Protein AF-A0A7J8PVD9-F1 (afdb_monomer)

Secondary structure (DSSP, 8-state):
-----S-----------TTHHHHHHHHHHHHHHHHHHHHHHHHHHHHHHTTSTT--HHHHHHHHHHHHHHHHHHHHHHHHHHHHHHHHHSS---HHHHHHHHHHHHHHHHHHHHHHHHT-

Mean predicted aligned error: 11.53 Å

Sequence (120 aa):
MSFQDLEAGRPLGSRQNLNNGKQDATQAVASGIFQINTAVSTFQRLVNTLGTPKDTPELREKLHKTRLHIGQLVKDTSAKLKQASESDHRAEVSASKKVTDAKLAKDFQAVLKEFQKAQR

Foldseek 3Di:
DDDDDPDDPDDPPDPPPPPPVLVVLLVLLVVLLVVLLVLLVVLLVLLVCPPPPNDDVVSVVVNVVSLVVSVVSLVVSVVSLVVSVVVCVVDPDDPVVVVSSVVSVVSSVVSVVSSVVSVD

pLDDT: mean 78.43, std 16.29, range [42.53, 95.0]

Structure (mmCIF, N/CA/C/O backbone):
data_AF-A0A7J8PVD9-F1
#
_entry.id   AF-A0A7J8PVD9-F1
#
loop_
_atom_site.group_PDB
_atom_site.id
_atom_site.type_symbol
_atom_site.label_atom_id
_atom_site.label_alt_id
_atom_site.label_comp_id
_atom_site.label_asym_id
_atom_site.label_entity_id
_atom_site.label_seq_id
_atom_site.pdbx_PDB_ins_code
_atom_site.Cartn_x
_atom_site.Cartn_y
_atom_site.Cartn_z
_atom_site.occupancy
_atom_site.B_iso_or_equiv
_atom_site.auth_seq_id
_atom_site.auth_comp_id
_atom_site.auth_asym_id
_atom_site.auth_atom_id
_atom_site.pdbx_PDB_model_num
ATOM 1 N N . MET A 1 1 ? 68.052 3.397 -27.432 1.00 42.53 1 MET A N 1
ATOM 2 C CA . MET A 1 1 ? 66.727 2.948 -26.954 1.00 42.53 1 MET A CA 1
ATOM 3 C C . MET A 1 1 ? 66.202 3.969 -25.961 1.00 42.53 1 MET A C 1
ATOM 5 O O . MET A 1 1 ? 66.891 4.184 -24.975 1.00 42.53 1 MET A O 1
ATOM 9 N N . SER A 1 2 ? 65.056 4.605 -26.224 1.00 42.91 2 SER A N 1
ATOM 10 C CA . SER A 1 2 ? 64.116 5.129 -25.211 1.00 42.91 2 SER A CA 1
ATOM 11 C C . SER A 1 2 ? 62.819 5.529 -25.921 1.00 42.91 2 SER A C 1
ATOM 13 O O . SER A 1 2 ? 62.802 6.433 -26.750 1.00 42.91 2 SER A O 1
ATOM 15 N N . PHE A 1 3 ? 61.778 4.745 -25.655 1.00 49.69 3 PHE A N 1
ATOM 16 C CA . PHE A 1 3 ? 60.391 4.913 -26.079 1.00 49.69 3 PHE A CA 1
ATOM 17 C C . PHE A 1 3 ? 59.738 5.913 -25.130 1.00 49.69 3 PHE A C 1
ATOM 19 O O . PHE A 1 3 ? 59.527 5.529 -23.988 1.00 49.69 3 PHE A O 1
ATOM 26 N N . GLN A 1 4 ? 59.414 7.145 -25.535 1.00 56.09 4 GLN A N 1
ATOM 27 C CA . GLN A 1 4 ? 58.704 8.042 -24.611 1.00 56.09 4 GLN A CA 1
ATOM 28 C C . GLN A 1 4 ? 57.852 9.162 -25.230 1.00 56.09 4 GLN A C 1
ATOM 30 O O . GLN A 1 4 ? 57.691 10.180 -24.575 1.00 56.09 4 GLN A O 1
ATOM 35 N N . ASP A 1 5 ? 57.258 9.010 -26.420 1.00 47.88 5 ASP A N 1
ATOM 36 C CA . ASP A 1 5 ? 56.220 9.987 -26.820 1.00 47.88 5 ASP A CA 1
ATOM 37 C C . ASP A 1 5 ? 55.145 9.435 -27.770 1.00 47.88 5 ASP A C 1
ATOM 39 O O . ASP A 1 5 ? 54.752 10.056 -28.752 1.00 47.88 5 ASP A O 1
ATOM 43 N N . LEU A 1 6 ? 54.645 8.232 -27.485 1.00 55.22 6 LEU A N 1
ATOM 44 C CA . LEU A 1 6 ? 53.297 7.874 -27.916 1.00 55.22 6 LEU A CA 1
ATOM 45 C C . LEU A 1 6 ? 52.434 7.754 -26.666 1.00 55.22 6 LEU A C 1
ATOM 47 O O . LEU A 1 6 ? 52.794 7.028 -25.746 1.00 55.22 6 LEU A O 1
ATOM 51 N N . GLU A 1 7 ? 51.272 8.402 -26.721 1.00 53.47 7 GLU A N 1
ATOM 52 C CA . GLU A 1 7 ? 50.094 8.128 -25.893 1.00 53.47 7 GLU A CA 1
ATOM 53 C C . GLU A 1 7 ? 49.863 9.047 -24.679 1.00 53.47 7 GLU A C 1
ATOM 55 O O . GLU A 1 7 ? 50.034 8.679 -23.523 1.00 53.47 7 GLU A O 1
ATOM 60 N N . ALA A 1 8 ? 49.313 10.235 -24.943 1.00 50.59 8 ALA A N 1
ATOM 61 C CA . ALA A 1 8 ? 48.445 10.920 -23.980 1.00 50.59 8 ALA A CA 1
ATOM 62 C C . ALA A 1 8 ? 47.316 11.678 -24.697 1.00 50.59 8 ALA A C 1
ATOM 64 O O . ALA A 1 8 ? 47.082 12.865 -24.493 1.00 50.59 8 ALA A O 1
ATOM 65 N N . GLY A 1 9 ? 46.605 10.972 -25.577 1.00 52.12 9 GLY A N 1
ATOM 66 C CA . GLY A 1 9 ? 45.394 11.459 -26.228 1.00 52.12 9 GLY A CA 1
ATOM 67 C C . GLY A 1 9 ? 44.193 10.608 -25.842 1.00 52.12 9 GLY A C 1
ATOM 68 O O . GLY A 1 9 ? 43.831 9.721 -26.606 1.00 52.12 9 GLY A O 1
ATOM 69 N N . ARG A 1 10 ? 43.594 10.872 -24.670 1.00 58.28 10 ARG A N 1
ATOM 70 C CA . ARG A 1 10 ? 42.155 10.704 -24.351 1.00 58.28 10 ARG A CA 1
ATOM 71 C C . ARG A 1 10 ? 41.920 10.941 -22.852 1.00 58.28 10 ARG A C 1
ATOM 73 O O . ARG A 1 10 ? 42.280 10.078 -22.053 1.00 58.28 10 ARG A O 1
ATOM 80 N N . PRO A 1 11 ? 41.225 12.015 -22.435 1.00 45.88 11 PRO A N 1
ATOM 81 C CA . PRO A 1 11 ? 40.472 11.923 -21.197 1.00 45.88 11 PRO A CA 1
ATOM 82 C C . PRO A 1 11 ? 39.390 10.865 -21.439 1.00 45.88 11 PRO A C 1
ATOM 84 O O . PRO A 1 11 ? 38.505 11.053 -22.278 1.00 45.88 11 PRO A O 1
ATOM 87 N N . LEU A 1 12 ? 39.485 9.714 -20.761 1.00 47.19 12 LEU A N 1
ATOM 88 C CA . LEU A 1 12 ? 38.344 8.816 -20.632 1.00 47.19 12 LEU A CA 1
ATOM 89 C C . LEU A 1 12 ? 37.256 9.621 -19.925 1.00 47.19 12 LEU A C 1
ATOM 91 O O . LEU A 1 12 ? 37.264 9.783 -18.706 1.00 47.19 12 LEU A O 1
ATOM 95 N N . GLY A 1 13 ? 36.346 10.164 -20.732 1.00 46.31 13 GLY A N 1
ATOM 96 C CA . GLY A 1 13 ? 35.099 10.721 -20.265 1.00 46.31 13 GLY A CA 1
ATOM 97 C C . GLY A 1 13 ? 34.457 9.691 -19.356 1.00 46.31 13 GLY A C 1
ATOM 98 O O . GLY A 1 13 ? 34.247 8.542 -19.754 1.00 46.31 13 GLY A O 1
ATOM 99 N N . SER A 1 14 ? 34.233 10.125 -18.120 1.00 51.25 14 SER A N 1
ATOM 100 C CA . SER A 1 14 ? 33.435 9.466 -17.102 1.00 51.25 14 SER A CA 1
ATOM 101 C C . SER A 1 14 ? 32.290 8.719 -17.781 1.00 51.25 14 SER A C 1
ATOM 103 O O . SER A 1 14 ? 31.369 9.343 -18.315 1.00 51.25 14 SER A O 1
ATOM 105 N N . ARG A 1 15 ? 32.399 7.383 -17.860 1.00 49.25 15 ARG A N 1
ATOM 106 C CA . ARG A 1 15 ? 31.327 6.520 -18.357 1.00 49.25 15 ARG A CA 1
ATOM 107 C C . ARG A 1 15 ? 30.198 6.655 -17.359 1.00 49.25 15 ARG A C 1
ATOM 109 O O . ARG A 1 15 ? 30.157 6.005 -16.319 1.00 49.25 15 ARG A O 1
ATOM 116 N N . GLN A 1 16 ? 29.346 7.605 -17.700 1.00 47.69 16 GLN A N 1
ATOM 117 C CA . GLN A 1 16 ? 28.141 7.997 -17.025 1.00 47.69 16 GLN A CA 1
ATOM 118 C C . GLN A 1 16 ? 27.375 6.742 -16.625 1.00 47.69 16 GLN A C 1
ATOM 120 O O . GLN A 1 16 ? 27.057 5.876 -17.440 1.00 47.69 16 GLN A O 1
ATOM 125 N N . ASN A 1 17 ? 27.148 6.664 -15.324 1.00 45.03 17 ASN A N 1
ATOM 126 C CA . ASN A 1 17 ? 26.452 5.630 -14.592 1.00 45.03 17 ASN A CA 1
ATOM 127 C C . ASN A 1 17 ? 24.965 5.568 -15.013 1.00 45.03 17 ASN A C 1
ATOM 129 O O . ASN A 1 17 ? 24.073 5.971 -14.275 1.00 45.03 17 ASN A O 1
ATOM 133 N N . LEU A 1 18 ? 24.688 5.105 -16.235 1.00 50.59 18 LEU A N 1
ATOM 134 C CA . LEU A 1 18 ? 23.338 4.973 -16.808 1.00 50.59 18 LEU A CA 1
ATOM 135 C C . LEU A 1 18 ? 22.582 3.736 -16.283 1.00 50.59 18 LEU A C 1
ATOM 137 O O . LEU A 1 18 ? 21.406 3.556 -16.594 1.00 50.59 18 LEU A O 1
ATOM 141 N N . ASN A 1 19 ? 23.232 2.898 -15.468 1.00 49.75 19 ASN A N 1
ATOM 142 C CA . ASN A 1 19 ? 22.630 1.691 -14.898 1.00 49.75 19 ASN A CA 1
ATOM 143 C C . ASN A 1 19 ? 22.030 1.890 -13.496 1.00 49.75 19 ASN A C 1
ATOM 145 O O . ASN A 1 19 ? 21.217 1.062 -13.082 1.00 49.75 19 ASN A O 1
ATOM 149 N N . ASN A 1 20 ? 22.372 2.973 -12.784 1.00 50.59 20 ASN A N 1
ATOM 150 C CA . ASN A 1 20 ? 21.925 3.181 -11.400 1.00 50.59 20 ASN A CA 1
ATOM 151 C C . ASN A 1 20 ? 20.408 3.414 -11.310 1.00 50.59 20 ASN A C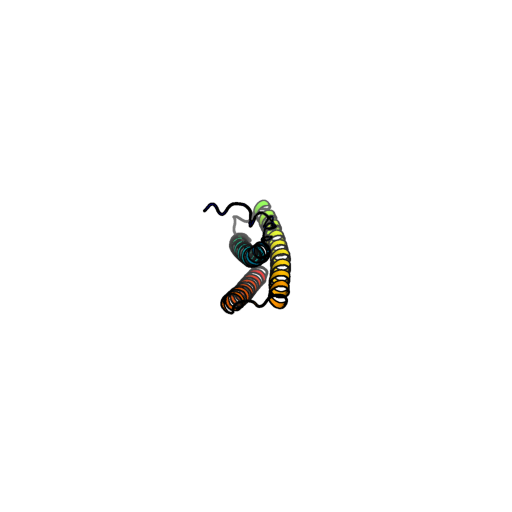 1
ATOM 153 O O . ASN A 1 20 ? 19.717 2.699 -10.593 1.00 50.59 20 ASN A O 1
ATOM 157 N N . GLY A 1 21 ? 19.858 4.298 -12.153 1.00 51.75 21 GLY A N 1
ATOM 158 C CA . GLY A 1 21 ? 18.435 4.670 -12.101 1.00 51.75 21 GLY A CA 1
ATOM 159 C C . GLY A 1 21 ? 17.445 3.524 -12.363 1.00 51.75 21 GLY A C 1
ATOM 160 O O . GLY A 1 21 ? 16.270 3.638 -12.025 1.00 51.75 21 GLY A O 1
ATOM 161 N N . LYS A 1 22 ? 17.903 2.406 -12.943 1.00 51.62 22 LYS A N 1
ATOM 162 C CA . LYS A 1 22 ? 17.072 1.219 -13.202 1.00 51.62 22 LYS A CA 1
ATOM 163 C C . LYS A 1 22 ? 17.014 0.256 -12.018 1.00 51.62 22 LYS A C 1
ATOM 165 O O . LYS A 1 22 ? 15.972 -0.345 -11.790 1.00 51.62 22 LYS A O 1
ATOM 170 N N . GLN A 1 23 ? 18.108 0.101 -11.267 1.00 56.72 23 GLN A N 1
ATOM 171 C CA . GLN A 1 23 ? 18.087 -0.661 -10.009 1.00 56.72 23 GLN A CA 1
ATOM 172 C C 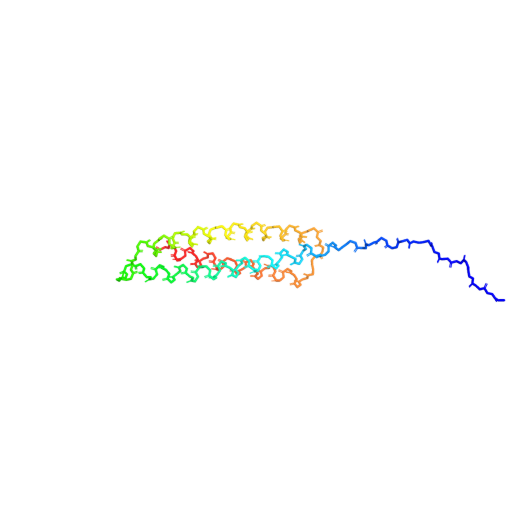. GLN A 1 23 ? 17.304 0.086 -8.926 1.00 56.72 23 GLN A C 1
ATOM 174 O O . GLN A 1 23 ? 16.549 -0.542 -8.182 1.00 56.72 23 GLN A O 1
ATOM 179 N N . ASP A 1 24 ? 17.405 1.417 -8.915 1.00 67.69 24 ASP A N 1
ATOM 180 C CA . ASP A 1 24 ? 16.630 2.285 -8.028 1.00 67.69 24 ASP A CA 1
ATOM 181 C C . ASP A 1 24 ? 15.110 2.098 -8.200 1.00 67.69 24 ASP A C 1
ATOM 183 O O . ASP A 1 24 ? 14.379 2.082 -7.212 1.00 67.69 24 ASP A O 1
ATOM 187 N N . ALA A 1 25 ? 14.613 1.895 -9.428 1.00 74.19 25 ALA A N 1
ATOM 188 C CA . ALA A 1 25 ? 13.177 1.769 -9.692 1.00 74.19 25 ALA A CA 1
ATOM 189 C C . ALA A 1 25 ? 12.570 0.480 -9.105 1.00 74.19 25 ALA A C 1
ATOM 191 O O . ALA A 1 25 ? 11.611 0.550 -8.334 1.00 74.19 25 ALA A O 1
ATOM 192 N N . THR A 1 26 ? 13.150 -0.689 -9.400 1.00 78.44 26 THR A N 1
ATOM 193 C CA . THR A 1 26 ? 12.701 -1.983 -8.849 1.00 78.44 26 THR A CA 1
ATOM 194 C C . THR A 1 26 ? 12.788 -1.994 -7.319 1.00 78.44 26 THR A C 1
ATOM 196 O O . THR A 1 26 ? 11.870 -2.453 -6.636 1.00 78.44 26 THR A O 1
ATOM 199 N N . GLN A 1 27 ? 13.859 -1.428 -6.754 1.00 82.50 27 GLN A N 1
ATOM 200 C CA . GLN A 1 27 ? 14.026 -1.317 -5.305 1.00 82.50 27 GLN A CA 1
ATOM 201 C C . GLN A 1 27 ? 13.003 -0.360 -4.675 1.00 82.50 27 GLN A C 1
ATOM 203 O O . GLN A 1 27 ? 12.441 -0.659 -3.618 1.00 82.50 27 GLN A O 1
ATOM 208 N N . ALA A 1 28 ? 12.707 0.765 -5.329 1.00 86.06 28 ALA A N 1
ATOM 209 C CA . ALA A 1 28 ? 11.698 1.710 -4.869 1.00 86.06 28 ALA A CA 1
ATOM 210 C C . ALA A 1 28 ? 10.284 1.104 -4.895 1.00 86.06 28 ALA A C 1
ATOM 212 O O . ALA A 1 28 ? 9.492 1.386 -3.994 1.00 86.06 28 ALA A O 1
ATOM 213 N N . VAL A 1 29 ? 9.977 0.250 -5.878 1.00 87.81 29 VAL A N 1
ATOM 214 C CA . VAL A 1 29 ? 8.730 -0.531 -5.927 1.00 87.81 29 VAL A CA 1
ATOM 215 C C . VAL A 1 29 ? 8.675 -1.536 -4.779 1.00 87.81 29 VAL A C 1
ATOM 217 O O . VAL A 1 29 ? 7.684 -1.570 -4.053 1.00 87.81 29 VAL A O 1
ATOM 220 N N . ALA A 1 30 ? 9.741 -2.312 -4.565 1.00 88.88 30 ALA A N 1
ATOM 221 C CA . ALA A 1 30 ? 9.807 -3.289 -3.478 1.00 88.88 30 ALA A CA 1
ATOM 222 C C . ALA A 1 30 ? 9.620 -2.635 -2.098 1.00 88.88 30 ALA A C 1
ATOM 224 O O . ALA A 1 30 ? 8.836 -3.116 -1.278 1.00 88.88 30 ALA A O 1
ATOM 225 N N . SER A 1 31 ? 10.277 -1.495 -1.866 1.00 91.69 31 SER A N 1
ATOM 226 C CA . SER A 1 31 ? 10.094 -0.693 -0.652 1.00 91.69 31 SER A CA 1
ATOM 227 C C . SER A 1 31 ? 8.658 -0.182 -0.514 1.00 91.69 31 SER A C 1
ATOM 229 O O . SER A 1 31 ? 8.076 -0.271 0.565 1.00 91.69 31 SER A O 1
ATOM 231 N N . GLY A 1 32 ? 8.056 0.300 -1.606 1.00 92.12 32 GLY A N 1
ATOM 232 C CA . GLY A 1 32 ? 6.657 0.723 -1.624 1.00 92.12 32 GLY A CA 1
ATOM 233 C C . GLY A 1 32 ? 5.707 -0.401 -1.209 1.00 92.12 32 GLY A C 1
ATOM 234 O O . GLY A 1 32 ? 4.903 -0.221 -0.299 1.00 92.12 32 GLY A O 1
ATOM 235 N N . ILE A 1 33 ? 5.857 -1.595 -1.789 1.00 92.25 33 ILE A N 1
ATOM 236 C CA . ILE A 1 33 ? 5.050 -2.778 -1.446 1.00 92.25 33 ILE A CA 1
ATOM 237 C C . ILE A 1 33 ? 5.192 -3.137 0.037 1.00 92.25 33 ILE A C 1
ATOM 239 O O . ILE A 1 33 ? 4.189 -3.374 0.712 1.00 92.25 33 ILE A O 1
ATOM 243 N N . PHE A 1 34 ? 6.419 -3.142 0.561 1.00 93.06 34 PHE A N 1
ATOM 244 C CA . PHE A 1 34 ? 6.671 -3.434 1.972 1.00 93.06 34 PHE A CA 1
ATOM 245 C C . PHE A 1 34 ? 6.010 -2.407 2.906 1.00 93.06 34 PHE A C 1
ATOM 247 O O . PHE A 1 34 ? 5.382 -2.776 3.904 1.00 93.06 34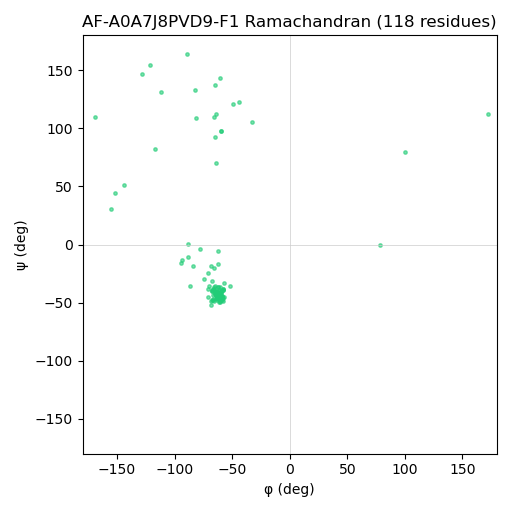 PHE A O 1
ATOM 254 N N . GLN A 1 35 ? 6.098 -1.118 2.561 1.00 94.19 35 GLN A N 1
ATOM 255 C CA . GLN A 1 35 ? 5.443 -0.044 3.307 1.00 94.19 35 GLN A CA 1
ATOM 256 C C . GLN A 1 35 ? 3.918 -0.187 3.279 1.00 94.19 35 GLN A C 1
ATOM 258 O O . GLN A 1 35 ? 3.283 -0.073 4.327 1.00 94.19 35 GLN A O 1
ATOM 263 N N . ILE A 1 36 ? 3.329 -0.501 2.117 1.00 93.69 36 ILE A N 1
ATOM 264 C CA . ILE A 1 36 ? 1.886 -0.745 2.001 1.00 93.69 36 ILE A CA 1
ATOM 265 C C . ILE A 1 36 ? 1.491 -1.923 2.893 1.00 93.69 36 ILE A C 1
ATOM 267 O O . ILE A 1 36 ? 0.563 -1.784 3.679 1.00 93.69 36 ILE A O 1
ATOM 271 N N . ASN A 1 37 ? 2.203 -3.051 2.840 1.00 92.69 37 ASN A N 1
ATOM 272 C CA . ASN A 1 37 ? 1.889 -4.226 3.659 1.00 92.69 37 ASN A CA 1
ATOM 273 C C . ASN A 1 37 ? 1.937 -3.906 5.168 1.00 92.69 37 ASN A C 1
ATOM 275 O O . ASN A 1 37 ? 1.003 -4.207 5.916 1.00 92.69 37 ASN A O 1
ATOM 279 N N . THR A 1 38 ? 2.976 -3.192 5.605 1.00 94.38 38 THR A N 1
ATOM 280 C CA . THR A 1 38 ? 3.117 -2.736 6.997 1.00 94.38 38 THR A CA 1
ATOM 281 C C . THR A 1 38 ? 1.966 -1.815 7.414 1.00 94.38 38 THR A C 1
ATOM 283 O O . THR A 1 38 ? 1.380 -1.968 8.494 1.00 94.38 38 THR A O 1
ATOM 286 N N . ALA A 1 39 ? 1.604 -0.864 6.550 1.00 93.50 39 ALA A N 1
ATOM 287 C CA . ALA A 1 39 ? 0.509 0.061 6.800 1.00 93.50 39 ALA A CA 1
ATOM 288 C C . ALA A 1 39 ? -0.850 -0.659 6.812 1.00 93.50 39 ALA A C 1
ATOM 290 O O . ALA A 1 39 ? -1.665 -0.376 7.687 1.00 93.50 39 ALA A O 1
ATOM 291 N N . VAL A 1 40 ? -1.074 -1.634 5.925 1.00 93.19 40 VAL A N 1
ATOM 292 C CA . VAL A 1 40 ? -2.277 -2.485 5.884 1.00 93.19 40 VAL A CA 1
ATOM 293 C C . VAL A 1 40 ? -2.398 -3.326 7.151 1.00 93.19 40 VAL A C 1
ATOM 295 O O . VAL A 1 40 ? -3.461 -3.341 7.763 1.00 93.19 40 VAL A O 1
ATOM 298 N N . SER A 1 41 ? -1.310 -3.945 7.610 1.00 92.50 41 SER A N 1
ATOM 299 C CA . SER A 1 41 ? -1.286 -4.694 8.875 1.00 92.50 41 SER A CA 1
ATOM 300 C C . SER A 1 41 ? -1.637 -3.798 10.068 1.00 92.50 41 SER A C 1
ATOM 302 O O . SER A 1 41 ? -2.392 -4.177 10.965 1.00 92.50 41 SER A O 1
ATOM 304 N N . THR A 1 42 ? -1.121 -2.566 10.073 1.00 91.81 42 THR A N 1
ATOM 305 C CA . THR A 1 42 ? -1.458 -1.565 11.096 1.00 91.81 42 THR A CA 1
ATOM 306 C C . THR A 1 42 ? -2.923 -1.144 11.002 1.00 91.81 42 THR A C 1
ATOM 308 O O . THR A 1 42 ? -3.607 -1.069 12.020 1.00 91.81 42 THR A O 1
ATOM 311 N N . PHE A 1 43 ? -3.425 -0.919 9.790 1.00 92.75 43 PHE A N 1
ATOM 312 C CA . PHE A 1 43 ? -4.817 -0.574 9.528 1.00 92.75 43 PHE A CA 1
ATOM 313 C C . PHE A 1 43 ? -5.771 -1.672 10.000 1.00 92.75 43 PHE A C 1
ATOM 315 O O . PHE A 1 43 ? -6.718 -1.372 10.716 1.00 92.75 43 PHE A O 1
ATOM 322 N N . GLN A 1 44 ? -5.480 -2.940 9.702 1.00 90.94 44 GLN A N 1
ATOM 323 C CA . GLN A 1 44 ? -6.251 -4.081 10.199 1.00 90.94 44 GLN A CA 1
ATOM 324 C C . GLN A 1 44 ? -6.309 -4.091 11.730 1.00 90.94 44 GLN A C 1
ATOM 326 O O . GLN A 1 44 ? -7.382 -4.269 12.299 1.00 90.94 44 GLN A O 1
ATOM 331 N N . ARG A 1 45 ? -5.189 -3.857 12.427 1.00 90.50 45 ARG A N 1
ATOM 332 C CA . ARG A 1 45 ? -5.191 -3.758 13.899 1.00 90.50 45 ARG A CA 1
ATOM 333 C C . ARG A 1 45 ? -6.092 -2.626 14.394 1.00 90.50 45 ARG A C 1
ATOM 335 O O . ARG A 1 45 ? -6.847 -2.844 15.331 1.00 90.50 45 ARG A O 1
ATOM 342 N N . LEU A 1 46 ? -6.048 -1.455 13.753 1.00 89.94 46 LEU A N 1
ATOM 343 C CA . LEU A 1 46 ? -6.913 -0.321 14.099 1.00 89.94 46 LEU A CA 1
ATOM 344 C C . LEU A 1 46 ? -8.396 -0.639 13.850 1.00 89.94 46 LEU A C 1
ATOM 346 O O . LEU A 1 46 ? -9.226 -0.366 14.712 1.00 89.94 46 LEU A O 1
ATOM 350 N N . VAL A 1 47 ? -8.730 -1.272 12.722 1.00 90.00 47 VAL A N 1
ATOM 351 C CA . VAL A 1 47 ? -10.102 -1.705 12.406 1.00 90.00 47 VAL A CA 1
ATOM 352 C C . VAL A 1 47 ? -10.614 -2.700 13.449 1.00 90.00 47 VAL A C 1
ATOM 354 O O . VAL A 1 47 ? -11.721 -2.534 13.942 1.00 90.00 47 VAL A O 1
ATOM 357 N N . ASN A 1 48 ? -9.792 -3.667 13.865 1.00 89.31 48 ASN A N 1
ATOM 358 C CA . ASN A 1 48 ? -10.161 -4.641 14.901 1.00 89.31 48 ASN A CA 1
ATOM 359 C C . ASN A 1 48 ? -10.377 -4.014 16.291 1.00 89.31 48 ASN A C 1
ATOM 361 O O . ASN A 1 48 ? -11.010 -4.630 17.144 1.00 89.31 48 ASN A O 1
ATOM 365 N N . THR A 1 49 ? -9.842 -2.815 16.551 1.00 85.94 49 THR A N 1
ATOM 366 C CA .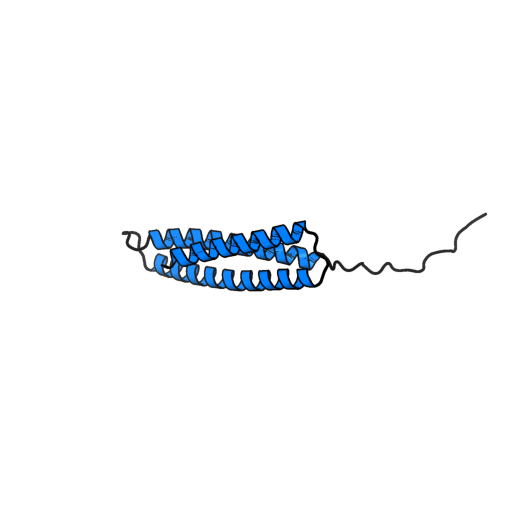 THR A 1 49 ? -10.113 -2.087 17.804 1.00 85.94 49 THR A CA 1
ATOM 367 C C . THR A 1 49 ? -11.411 -1.283 17.767 1.00 85.94 49 THR A C 1
ATOM 369 O O . THR A 1 49 ? -11.937 -0.955 18.834 1.00 85.94 49 THR A O 1
ATOM 372 N N . LEU A 1 50 ? -11.958 -0.999 16.579 1.00 84.75 50 LEU A N 1
ATOM 373 C CA . LEU A 1 50 ? -13.259 -0.344 16.456 1.00 84.75 50 LEU A CA 1
ATOM 374 C C . LEU A 1 50 ? -14.358 -1.258 17.011 1.00 84.75 50 LEU A C 1
ATOM 376 O O . LEU A 1 50 ? -14.361 -2.461 16.770 1.00 84.75 50 LEU A O 1
ATOM 380 N N . GLY A 1 51 ? -15.299 -0.689 17.764 1.00 79.81 51 GLY A N 1
ATOM 381 C CA . GLY A 1 51 ? -16.382 -1.453 18.398 1.00 79.81 51 GLY A CA 1
ATOM 382 C C . GLY A 1 51 ? -15.977 -2.204 19.673 1.00 79.81 51 GLY A C 1
ATOM 383 O O . GLY A 1 51 ? -16.822 -2.830 20.307 1.00 79.81 51 GLY A O 1
ATOM 384 N N . THR A 1 52 ? -14.712 -2.113 20.091 1.00 87.31 52 THR A N 1
ATOM 385 C CA . THR A 1 52 ? -14.269 -2.530 21.430 1.00 87.31 52 THR A CA 1
ATOM 386 C C . THR A 1 52 ? -14.382 -1.349 22.406 1.00 87.31 52 THR A C 1
ATOM 388 O O . THR A 1 52 ? -14.416 -0.203 21.959 1.00 87.31 52 THR A O 1
ATOM 391 N N . PRO A 1 53 ? -14.355 -1.552 23.738 1.00 80.69 53 PRO A N 1
ATOM 392 C CA . PRO A 1 53 ? -14.311 -0.438 24.697 1.00 80.69 53 PRO A CA 1
ATOM 393 C C . PRO A 1 53 ? -13.043 0.430 24.584 1.00 80.69 53 PRO A C 1
ATOM 395 O O . PRO A 1 53 ? -12.932 1.441 25.268 1.00 80.69 53 PRO A O 1
ATOM 398 N N . LYS A 1 54 ? -12.077 0.040 23.739 1.00 79.19 54 LYS A N 1
ATOM 399 C CA . LYS A 1 54 ? -10.902 0.845 23.393 1.00 79.19 54 LYS A CA 1
ATOM 400 C C . LYS A 1 54 ? -11.146 1.780 22.208 1.00 79.19 54 LYS A C 1
ATOM 402 O O . LYS A 1 54 ? -10.208 2.455 21.820 1.00 79.19 54 LYS A O 1
ATOM 407 N N . ASP A 1 55 ? -12.335 1.805 21.606 1.00 88.44 55 ASP A N 1
ATOM 408 C CA . ASP A 1 55 ? -12.661 2.730 20.518 1.00 88.44 55 ASP A CA 1
ATOM 409 C C . ASP A 1 55 ? -12.659 4.176 21.037 1.00 88.44 55 ASP A C 1
ATOM 411 O O . ASP A 1 55 ? -13.524 4.573 21.816 1.00 88.44 55 ASP A O 1
ATOM 415 N N . THR A 1 56 ? -11.669 4.964 20.615 1.00 90.25 56 THR A N 1
ATOM 416 C CA . THR A 1 56 ? -11.557 6.390 20.947 1.00 90.25 56 THR A CA 1
ATOM 417 C C . THR A 1 56 ? -11.543 7.236 19.670 1.00 90.25 56 THR A C 1
ATOM 419 O O . THR A 1 56 ? -11.146 6.745 18.602 1.00 90.25 56 THR A O 1
ATOM 422 N N . PRO A 1 57 ? -11.955 8.517 19.728 1.00 87.88 57 PRO A N 1
ATOM 423 C CA . PRO A 1 57 ? -11.899 9.404 18.566 1.00 87.88 57 PRO A CA 1
ATOM 424 C C . PRO A 1 57 ? -10.484 9.526 17.976 1.00 87.88 57 PRO A C 1
ATOM 426 O O . PRO A 1 57 ? -10.336 9.583 16.755 1.00 87.88 57 PRO A O 1
ATOM 429 N N . GLU A 1 58 ? -9.434 9.465 18.799 1.00 89.12 58 GLU A N 1
ATOM 430 C CA . GLU A 1 58 ? -8.041 9.504 18.338 1.00 89.12 58 GLU A CA 1
ATOM 431 C C . GLU A 1 58 ? -7.676 8.265 17.507 1.00 89.12 58 GLU A C 1
ATOM 433 O O . GLU A 1 58 ? -6.972 8.372 16.499 1.00 89.12 58 GLU A O 1
ATOM 438 N N . LEU A 1 59 ? -8.171 7.079 17.883 1.00 89.25 59 LEU A N 1
ATOM 439 C CA . LEU A 1 59 ? -7.969 5.852 17.104 1.00 89.25 59 LEU A CA 1
ATOM 440 C C . LEU A 1 59 ? -8.692 5.910 15.761 1.00 89.25 59 LEU A C 1
ATOM 442 O O . LEU A 1 59 ? -8.130 5.481 14.751 1.00 89.25 59 LEU A O 1
ATOM 446 N N . ARG A 1 60 ? -9.897 6.489 15.727 1.00 90.25 60 ARG A N 1
ATOM 447 C CA . ARG A 1 60 ? -10.649 6.710 14.484 1.00 90.25 60 ARG A CA 1
ATOM 448 C C . ARG A 1 60 ? -9.933 7.686 13.554 1.00 90.25 60 ARG A C 1
ATOM 450 O O . ARG A 1 60 ? -9.825 7.419 12.356 1.00 90.25 60 ARG A O 1
ATOM 457 N N . GLU A 1 61 ? -9.381 8.772 14.093 1.00 92.94 61 GLU A N 1
ATOM 458 C CA . GLU A 1 61 ? -8.569 9.706 13.310 1.00 92.94 61 GLU A CA 1
ATOM 459 C C . GLU A 1 61 ? -7.304 9.023 12.772 1.00 92.94 61 GLU A C 1
ATOM 461 O O . GLU A 1 61 ? -6.986 9.133 11.583 1.00 92.94 61 GLU A O 1
ATOM 466 N N . LYS A 1 62 ? -6.605 8.257 13.619 1.00 92.06 62 LYS A N 1
ATOM 467 C CA . LYS A 1 62 ? -5.421 7.493 13.215 1.00 92.06 62 LYS A CA 1
ATOM 468 C C . LYS A 1 62 ? -5.751 6.496 12.109 1.00 92.06 62 LYS A C 1
ATOM 470 O O . LYS A 1 62 ? -5.028 6.439 11.121 1.00 92.06 62 LYS A O 1
ATOM 475 N N . LEU A 1 63 ? -6.862 5.770 12.223 1.00 92.00 63 LEU A N 1
ATOM 476 C CA . LEU A 1 63 ? -7.350 4.855 11.193 1.00 92.00 63 LEU A CA 1
ATOM 477 C C . LEU A 1 63 ? -7.605 5.586 9.874 1.00 92.00 63 LEU A C 1
ATOM 479 O O . LEU A 1 63 ? -7.178 5.110 8.820 1.00 92.00 63 LEU A O 1
ATOM 483 N N . HIS A 1 64 ? -8.243 6.759 9.920 1.00 93.19 64 HIS A N 1
ATOM 484 C CA . HIS A 1 64 ? -8.479 7.569 8.728 1.00 93.19 64 HIS A CA 1
ATOM 485 C C . HIS A 1 64 ? -7.165 8.017 8.072 1.00 93.19 64 HIS A C 1
ATOM 487 O O . HIS A 1 64 ? -6.983 7.835 6.866 1.00 93.19 64 HIS A O 1
ATOM 493 N N . LYS A 1 65 ? -6.213 8.528 8.863 1.00 94.81 65 LYS A N 1
ATOM 494 C CA . LYS A 1 65 ? -4.871 8.910 8.394 1.00 94.81 65 LYS A CA 1
ATOM 495 C C . LYS A 1 65 ? -4.126 7.721 7.785 1.00 94.81 65 LYS A C 1
ATOM 497 O O . LYS A 1 65 ? -3.580 7.844 6.691 1.00 94.81 65 LYS A O 1
ATOM 502 N N . THR A 1 66 ? -4.150 6.555 8.436 1.00 93.38 66 THR A N 1
ATOM 503 C CA . THR A 1 66 ? -3.533 5.327 7.913 1.00 93.38 66 THR A CA 1
ATOM 504 C C . THR A 1 66 ? -4.180 4.897 6.596 1.00 93.38 66 THR A C 1
ATOM 506 O O . THR A 1 66 ? -3.463 4.558 5.658 1.00 93.38 66 THR A O 1
ATOM 509 N N . ARG A 1 67 ? -5.511 4.985 6.466 1.00 93.06 67 ARG A N 1
ATOM 510 C CA . ARG A 1 67 ? -6.218 4.700 5.206 1.00 93.06 67 ARG A CA 1
ATOM 511 C C . ARG A 1 67 ? -5.741 5.599 4.065 1.00 93.06 67 ARG A C 1
ATOM 513 O O . ARG A 1 67 ? -5.466 5.105 2.974 1.00 93.06 67 ARG A O 1
ATOM 520 N N . LEU A 1 68 ? -5.656 6.909 4.310 1.00 95.00 68 LEU A N 1
ATOM 521 C CA . LEU A 1 68 ? -5.181 7.879 3.317 1.00 95.00 68 LEU A CA 1
ATOM 522 C C . LEU A 1 68 ? -3.722 7.615 2.933 1.00 95.00 68 LEU A C 1
ATOM 524 O O . LEU A 1 68 ? -3.391 7.616 1.749 1.00 95.00 68 LEU A O 1
ATOM 528 N N . HIS A 1 69 ? -2.872 7.329 3.921 1.00 94.62 69 HIS A N 1
ATOM 529 C CA . HIS A 1 69 ? -1.465 7.014 3.703 1.00 94.62 69 HIS A CA 1
ATOM 530 C C . HIS A 1 69 ? -1.277 5.766 2.830 1.00 94.62 69 HIS A C 1
ATOM 532 O O . HIS A 1 69 ? -0.513 5.812 1.870 1.00 94.62 69 HIS A O 1
ATOM 538 N N . ILE A 1 70 ? -2.029 4.688 3.088 1.00 93.00 70 ILE A N 1
ATOM 539 C CA . ILE A 1 70 ? -2.025 3.493 2.230 1.00 93.00 70 ILE A CA 1
ATOM 540 C C . ILE A 1 70 ? -2.426 3.859 0.799 1.00 93.00 70 ILE A C 1
ATOM 542 O O . ILE A 1 70 ? -1.749 3.465 -0.147 1.00 93.00 70 ILE A O 1
ATOM 546 N N . GLY A 1 71 ? -3.491 4.649 0.630 1.00 93.12 71 GLY A N 1
ATOM 547 C CA . GLY A 1 71 ? -3.928 5.110 -0.688 1.00 93.12 71 GLY A CA 1
ATOM 548 C C . GLY A 1 71 ? -2.845 5.889 -1.441 1.00 93.12 71 GLY A C 1
ATOM 549 O O . GLY A 1 71 ? -2.684 5.701 -2.646 1.00 93.12 71 GLY A O 1
ATOM 550 N N . GLN A 1 72 ? -2.074 6.722 -0.739 1.00 94.62 72 GLN A N 1
ATOM 551 C CA . GLN A 1 72 ? -0.954 7.454 -1.327 1.00 94.62 72 GLN A CA 1
ATOM 552 C C . GLN A 1 72 ? 0.194 6.515 -1.721 1.00 94.62 72 GLN A C 1
ATOM 554 O O . GLN A 1 72 ? 0.634 6.539 -2.868 1.00 94.62 72 GLN A O 1
ATOM 559 N N . LEU A 1 73 ? 0.603 5.615 -0.821 1.00 93.38 73 LEU A N 1
ATOM 560 C CA . LEU A 1 73 ? 1.643 4.625 -1.104 1.00 93.38 73 LEU A CA 1
ATOM 561 C C . LEU A 1 73 ? 1.290 3.743 -2.308 1.00 93.38 73 LEU A C 1
ATOM 563 O O . LEU A 1 73 ? 2.161 3.439 -3.122 1.00 93.38 73 LEU A O 1
ATOM 567 N N . VAL A 1 74 ? 0.021 3.351 -2.450 1.00 92.19 74 VAL A N 1
ATOM 568 C CA . VAL A 1 74 ? -0.471 2.584 -3.603 1.00 92.19 74 VAL A CA 1
ATOM 569 C C . VAL A 1 74 ? -0.303 3.368 -4.904 1.00 92.19 74 VAL A C 1
ATOM 571 O O . VAL A 1 74 ? 0.199 2.811 -5.881 1.00 92.19 74 VAL A O 1
ATOM 574 N N . LYS A 1 75 ? -0.673 4.655 -4.923 1.00 93.00 75 LYS A N 1
ATOM 575 C CA . LYS A 1 75 ? -0.495 5.523 -6.099 1.00 93.00 75 LYS A CA 1
ATOM 576 C C . LYS A 1 75 ? 0.981 5.664 -6.468 1.00 93.00 75 LYS A C 1
ATOM 578 O O . LYS A 1 75 ? 1.341 5.430 -7.621 1.00 93.00 75 LYS A O 1
ATOM 583 N N . ASP A 1 76 ? 1.829 5.970 -5.490 1.00 92.00 76 ASP A N 1
ATOM 584 C CA . ASP A 1 76 ? 3.265 6.170 -5.707 1.00 92.00 76 ASP A CA 1
ATOM 585 C C . ASP A 1 76 ? 3.954 4.881 -6.174 1.00 92.00 76 ASP A C 1
ATOM 587 O O . ASP A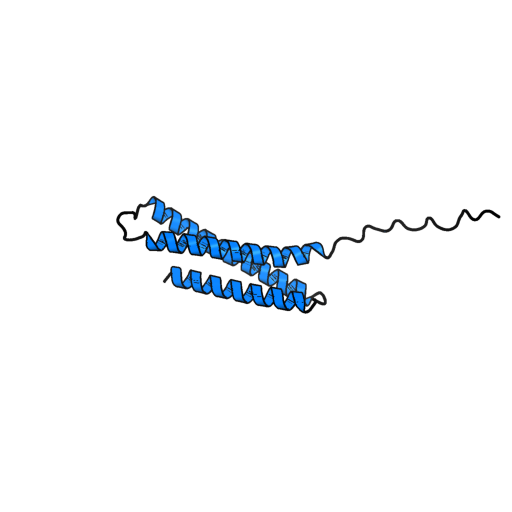 1 76 ? 4.765 4.896 -7.100 1.00 92.00 76 ASP A O 1
ATOM 591 N N . THR A 1 77 ? 3.605 3.742 -5.570 1.00 91.12 77 THR A N 1
ATOM 592 C CA . THR A 1 77 ? 4.149 2.427 -5.943 1.00 91.12 77 THR A CA 1
ATOM 593 C C . THR A 1 77 ? 3.679 2.014 -7.334 1.00 91.12 77 THR A C 1
ATOM 595 O O . THR A 1 77 ? 4.483 1.523 -8.121 1.00 91.12 77 THR A O 1
ATOM 598 N N . SER A 1 78 ? 2.413 2.268 -7.682 1.00 89.81 78 SER A N 1
ATOM 599 C CA . SER A 1 78 ? 1.889 1.997 -9.025 1.00 89.81 78 SER A CA 1
ATOM 600 C C . SER A 1 78 ? 2.588 2.838 -10.095 1.00 89.81 78 SER A C 1
ATOM 602 O O . SER A 1 78 ? 2.883 2.318 -11.171 1.00 89.81 78 SER A O 1
ATOM 604 N N . ALA A 1 79 ? 2.859 4.118 -9.823 1.00 90.12 79 ALA A N 1
ATOM 605 C CA . ALA A 1 79 ? 3.586 4.985 -10.747 1.00 90.12 79 ALA A CA 1
ATOM 606 C C . ALA A 1 79 ? 5.021 4.479 -10.969 1.00 90.12 79 ALA A C 1
ATOM 608 O O . ALA A 1 79 ? 5.463 4.345 -12.110 1.00 90.12 79 ALA A O 1
ATOM 609 N N . LYS A 1 80 ? 5.714 4.106 -9.885 1.00 87.81 80 LYS A N 1
ATOM 610 C CA . LYS A 1 80 ? 7.066 3.528 -9.942 1.00 87.81 80 LYS A CA 1
ATOM 611 C C . LYS A 1 80 ? 7.097 2.184 -10.669 1.00 87.81 80 LYS A C 1
ATOM 613 O O . LYS A 1 80 ? 8.004 1.953 -11.460 1.00 87.81 80 LYS A O 1
ATOM 618 N N . LEU A 1 81 ? 6.100 1.322 -10.450 1.00 85.19 81 LEU A N 1
ATOM 619 C CA . LEU A 1 81 ? 5.980 0.029 -11.132 1.00 85.19 81 LEU A CA 1
ATOM 620 C C . LEU A 1 81 ? 5.820 0.219 -12.646 1.00 85.19 81 LEU A C 1
ATOM 622 O O . LEU A 1 81 ? 6.459 -0.482 -13.428 1.00 85.19 81 LEU A O 1
ATOM 626 N N . LYS A 1 82 ? 5.017 1.206 -13.063 1.00 84.62 82 LYS A N 1
ATOM 627 C CA . LYS A 1 82 ? 4.860 1.556 -14.478 1.00 84.62 82 LYS A CA 1
ATOM 628 C C . LYS A 1 82 ? 6.179 2.054 -15.081 1.00 84.62 82 LYS A C 1
ATOM 630 O O . LYS A 1 82 ? 6.608 1.534 -16.106 1.00 84.62 82 LYS A O 1
ATOM 635 N N . GLN A 1 83 ? 6.864 2.969 -14.394 1.00 82.44 83 GLN A N 1
ATOM 636 C CA . GLN A 1 83 ? 8.154 3.504 -14.835 1.00 82.44 83 GLN A CA 1
ATOM 637 C C . GLN A 1 83 ? 9.244 2.420 -14.934 1.00 82.44 83 GLN A C 1
ATOM 639 O O . GLN A 1 83 ? 10.049 2.438 -15.872 1.00 82.44 83 GLN A O 1
ATOM 644 N N . ALA A 1 84 ? 9.267 1.472 -13.990 1.00 77.06 84 ALA A N 1
ATOM 645 C CA . ALA A 1 84 ? 10.157 0.312 -14.030 1.00 77.06 84 ALA A CA 1
ATOM 646 C C . ALA A 1 84 ? 9.878 -0.539 -15.282 1.00 77.06 84 ALA A C 1
ATOM 648 O O . ALA A 1 84 ? 10.781 -0.763 -16.086 1.00 77.06 84 ALA A O 1
ATOM 649 N N . SER A 1 85 ? 8.607 -0.873 -15.534 1.00 75.12 85 SER A N 1
ATOM 650 C CA . SER A 1 85 ? 8.185 -1.651 -16.707 1.00 75.12 85 SER A CA 1
ATOM 651 C C . SER A 1 85 ? 8.473 -0.961 -18.053 1.00 75.12 85 SER A C 1
ATOM 653 O O . SER A 1 85 ? 8.783 -1.637 -19.037 1.00 75.12 85 SER A O 1
ATOM 655 N N . GLU A 1 86 ? 8.345 0.366 -18.135 1.00 73.38 86 GLU A N 1
ATOM 656 C CA . GLU A 1 86 ? 8.658 1.151 -19.341 1.00 73.38 86 GLU A CA 1
ATOM 657 C C . GLU A 1 86 ? 10.173 1.208 -19.595 1.00 73.38 86 GLU A C 1
ATOM 659 O O . GLU A 1 86 ? 10.635 1.109 -20.735 1.00 73.38 86 GLU A O 1
ATOM 664 N N . SER A 1 87 ? 10.964 1.317 -18.527 1.00 68.25 87 SER A N 1
ATOM 665 C CA . SER A 1 87 ? 12.430 1.301 -18.590 1.00 68.25 87 SER A CA 1
ATOM 666 C C . SER A 1 87 ? 12.982 -0.060 -19.017 1.00 68.25 87 SER A C 1
ATOM 668 O O . SER A 1 87 ? 14.023 -0.116 -19.682 1.00 68.25 87 SER A O 1
ATOM 670 N N . ASP A 1 88 ? 12.278 -1.129 -18.659 1.00 66.56 88 ASP A N 1
ATOM 671 C CA . ASP A 1 88 ? 12.565 -2.510 -19.039 1.00 66.56 88 ASP A CA 1
ATOM 672 C C . ASP A 1 88 ? 12.203 -2.816 -20.500 1.00 66.56 88 ASP A C 1
ATOM 674 O O . ASP A 1 88 ? 12.882 -3.594 -21.154 1.00 66.56 88 ASP A O 1
ATOM 678 N N . HIS A 1 89 ? 11.208 -2.153 -21.091 1.00 60.91 89 HIS A N 1
ATOM 679 C CA . HIS A 1 89 ? 10.962 -2.292 -22.536 1.00 60.91 89 HIS A CA 1
ATOM 680 C C . HIS A 1 89 ? 12.035 -1.621 -23.403 1.00 60.91 89 HIS A C 1
ATOM 682 O O . HIS A 1 89 ? 12.214 -1.990 -24.562 1.00 60.91 89 HIS A O 1
ATOM 688 N N . ARG A 1 90 ? 12.743 -0.621 -22.864 1.00 59.81 90 ARG A N 1
ATOM 689 C CA . ARG A 1 90 ? 13.715 0.192 -23.617 1.00 59.81 90 ARG A CA 1
ATOM 690 C C . ARG A 1 90 ? 15.156 -0.306 -23.541 1.00 59.81 90 ARG A C 1
ATOM 692 O O . ARG A 1 90 ? 15.990 0.190 -24.290 1.00 59.81 90 ARG A O 1
ATOM 699 N N . ALA A 1 91 ? 15.477 -1.226 -22.635 1.00 60.28 91 ALA A N 1
ATOM 700 C CA . ALA A 1 91 ? 16.778 -1.891 -22.619 1.00 60.28 91 ALA A CA 1
ATOM 701 C C . ALA A 1 91 ? 16.579 -3.393 -22.571 1.00 60.28 91 ALA A C 1
ATOM 703 O O . ALA A 1 91 ? 15.648 -3.868 -21.939 1.00 60.28 91 ALA A O 1
ATOM 704 N N . GLU A 1 92 ? 17.480 -4.133 -23.196 1.00 59.44 92 GLU A N 1
ATOM 705 C CA . GLU A 1 92 ? 17.502 -5.587 -23.132 1.00 59.44 92 GLU A CA 1
ATOM 706 C C . GLU A 1 92 ? 17.656 -6.040 -21.665 1.00 59.44 92 GLU A C 1
ATOM 708 O O . GLU A 1 92 ? 18.738 -5.981 -21.077 1.00 59.44 92 GLU A O 1
ATOM 713 N N . VAL A 1 93 ? 16.541 -6.386 -21.014 1.00 63.84 93 VAL A N 1
ATOM 714 C CA . VAL A 1 93 ? 16.530 -6.792 -19.604 1.00 63.84 93 VAL A CA 1
ATOM 715 C C . VAL A 1 93 ? 16.899 -8.260 -19.487 1.00 63.84 93 VAL A C 1
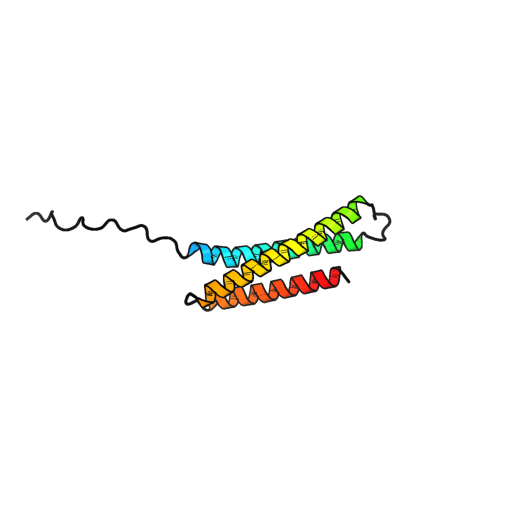ATOM 717 O O . VAL A 1 93 ? 16.316 -9.113 -20.158 1.00 63.84 93 VAL A O 1
ATOM 720 N N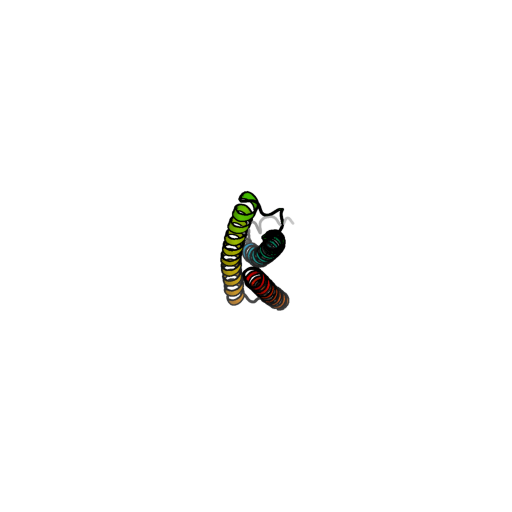 . SER A 1 94 ? 17.809 -8.577 -18.568 1.00 66.25 94 SER A N 1
ATOM 721 C CA . SER A 1 94 ? 18.125 -9.963 -18.232 1.00 66.25 94 SER A CA 1
ATOM 722 C C . SER A 1 94 ? 16.890 -10.692 -17.688 1.00 66.25 94 SER A C 1
ATOM 724 O O . SER A 1 94 ? 16.084 -10.124 -16.946 1.00 66.25 94 SER A O 1
ATOM 726 N N . ALA A 1 95 ? 16.743 -11.978 -18.026 1.00 70.31 95 ALA A N 1
ATOM 727 C CA . ALA A 1 95 ? 15.601 -12.800 -17.611 1.00 70.31 95 ALA A CA 1
ATOM 728 C C . ALA A 1 95 ? 15.344 -12.751 -16.090 1.00 70.31 95 ALA A C 1
ATOM 730 O O . ALA A 1 95 ? 14.195 -12.699 -15.654 1.00 70.31 95 ALA A O 1
ATOM 731 N N . SER A 1 96 ? 16.407 -12.668 -15.284 1.00 69.62 96 SER A N 1
ATOM 732 C CA . SER A 1 96 ? 16.344 -12.552 -13.822 1.00 69.62 96 SER A CA 1
ATOM 733 C C . SER A 1 96 ? 15.597 -11.301 -13.338 1.00 69.62 96 SER A C 1
ATOM 735 O O . SER A 1 96 ? 14.867 -11.358 -12.346 1.00 69.62 96 SER A O 1
ATOM 737 N N . LYS A 1 97 ? 15.733 -10.168 -14.041 1.00 70.62 97 LYS A N 1
ATOM 738 C CA . LYS A 1 97 ? 15.009 -8.930 -13.713 1.00 70.62 97 LYS A CA 1
ATOM 739 C C . LYS A 1 97 ? 13.522 -9.050 -14.027 1.00 70.62 97 LYS A C 1
ATOM 741 O O . LYS A 1 97 ? 12.710 -8.772 -13.154 1.00 70.62 97 LYS A O 1
ATOM 746 N N . LYS A 1 98 ? 13.164 -9.598 -15.193 1.00 72.31 98 LYS A N 1
ATOM 747 C CA . LYS A 1 98 ? 11.754 -9.838 -15.562 1.00 72.31 98 LYS A CA 1
ATOM 748 C C . LYS A 1 98 ? 11.036 -10.734 -14.547 1.00 72.31 98 LYS A C 1
ATOM 750 O O . LYS A 1 98 ? 9.875 -10.495 -14.228 1.00 72.31 98 LYS A O 1
ATOM 755 N N . VAL A 1 99 ? 11.725 -11.745 -14.008 1.00 78.38 99 VAL A N 1
ATOM 756 C CA . VAL A 1 99 ? 11.190 -12.608 -12.936 1.00 78.38 99 VAL A CA 1
ATOM 757 C C . VAL A 1 99 ? 10.959 -11.821 -11.643 1.00 78.38 99 VAL A C 1
ATOM 759 O O . VAL A 1 99 ? 9.939 -12.013 -10.980 1.00 78.38 99 VAL A O 1
ATOM 762 N N . THR A 1 100 ? 11.882 -10.925 -11.293 1.00 79.25 100 THR A N 1
ATOM 763 C CA . THR A 1 100 ? 11.787 -10.099 -10.082 1.00 79.25 100 THR A CA 1
ATOM 764 C C . THR A 1 100 ? 10.627 -9.113 -10.191 1.00 79.25 100 THR A C 1
ATOM 766 O O . THR A 1 100 ? 9.783 -9.064 -9.300 1.00 79.25 100 THR A O 1
ATOM 769 N N . ASP A 1 101 ? 10.510 -8.413 -11.315 1.00 77.56 101 ASP A N 1
ATOM 770 C CA . ASP A 1 101 ? 9.427 -7.463 -11.573 1.00 77.56 101 ASP A CA 1
ATOM 771 C C . ASP A 1 101 ? 8.055 -8.152 -11.617 1.00 77.56 101 ASP A C 1
ATOM 773 O O . ASP A 1 101 ? 7.094 -7.671 -11.013 1.00 77.56 101 ASP A O 1
ATOM 777 N N . ALA A 1 102 ? 7.960 -9.336 -12.233 1.00 83.69 102 ALA A N 1
ATOM 778 C CA . ALA A 1 102 ? 6.734 -10.135 -12.216 1.00 83.69 102 ALA A CA 1
ATOM 779 C C . ALA A 1 102 ? 6.337 -10.571 -10.794 1.00 83.69 102 ALA A C 1
ATOM 781 O O . ALA A 1 102 ? 5.148 -10.604 -10.459 1.00 83.69 102 ALA A O 1
ATOM 782 N N . LYS A 1 103 ? 7.320 -10.891 -9.941 1.00 88.12 103 LYS A N 1
ATOM 783 C CA . LYS A 1 103 ? 7.078 -11.202 -8.529 1.00 88.12 103 LYS A CA 1
ATOM 784 C C . LYS A 1 103 ? 6.572 -9.971 -7.776 1.00 88.12 103 LYS A C 1
ATOM 786 O O . LYS A 1 103 ? 5.547 -10.067 -7.109 1.00 88.12 103 LYS A O 1
ATOM 791 N N . LEU A 1 104 ? 7.213 -8.814 -7.949 1.00 86.75 104 LEU A N 1
ATOM 792 C CA . LEU A 1 104 ? 6.786 -7.559 -7.322 1.00 86.75 104 LEU A CA 1
ATOM 793 C C . LEU A 1 104 ? 5.369 -7.160 -7.747 1.00 86.75 104 LEU A C 1
ATOM 795 O O . LEU A 1 104 ? 4.572 -6.746 -6.911 1.00 86.75 104 LEU A O 1
ATOM 799 N N . ALA A 1 105 ? 5.012 -7.347 -9.018 1.00 87.25 105 ALA A N 1
ATOM 800 C CA . ALA A 1 105 ? 3.65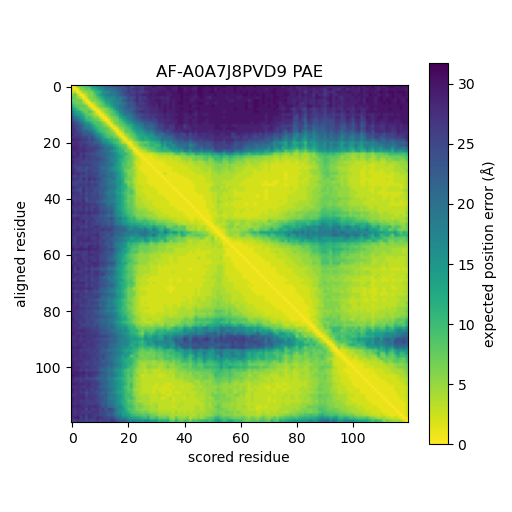3 -7.107 -9.489 1.00 87.25 105 ALA A CA 1
ATOM 801 C C . ALA A 1 105 ? 2.627 -8.029 -8.800 1.00 87.25 105 ALA A C 1
ATOM 803 O O . ALA A 1 105 ? 1.555 -7.569 -8.398 1.00 87.25 105 ALA A O 1
ATOM 804 N N . LYS A 1 106 ? 2.955 -9.317 -8.618 1.00 91.06 106 LYS A N 1
ATOM 805 C CA . LYS A 1 106 ? 2.114 -10.260 -7.860 1.00 91.06 106 LYS A CA 1
ATOM 806 C C . LYS A 1 106 ? 1.982 -9.866 -6.390 1.00 91.06 106 LYS A C 1
ATOM 808 O O . LYS A 1 106 ? 0.864 -9.860 -5.878 1.00 91.06 106 LYS A O 1
ATOM 813 N N . ASP A 1 107 ? 3.087 -9.517 -5.735 1.00 89.69 107 ASP A N 1
ATOM 814 C CA . ASP A 1 107 ? 3.088 -9.103 -4.329 1.00 89.69 107 ASP A CA 1
ATOM 815 C C . ASP A 1 107 ? 2.267 -7.819 -4.140 1.00 89.69 107 ASP A C 1
ATOM 817 O O . ASP A 1 107 ? 1.420 -7.744 -3.251 1.00 89.69 107 ASP A O 1
ATOM 821 N N . PHE A 1 108 ? 2.419 -6.841 -5.037 1.00 89.75 108 PHE A N 1
ATOM 822 C CA . PHE A 1 108 ? 1.608 -5.624 -5.034 1.00 89.75 108 PHE A CA 1
ATOM 823 C C . PHE A 1 108 ? 0.111 -5.935 -5.162 1.00 89.75 108 PHE A C 1
ATOM 825 O O . PHE A 1 108 ? -0.693 -5.448 -4.370 1.00 89.75 108 PHE A O 1
ATOM 832 N N . GLN A 1 109 ? -0.274 -6.802 -6.104 1.00 91.31 109 GLN A N 1
ATOM 833 C CA . GLN A 1 109 ? -1.664 -7.242 -6.270 1.00 91.31 109 GLN A CA 1
ATOM 834 C C . GLN A 1 109 ? -2.218 -7.944 -5.021 1.00 91.31 109 GLN A C 1
ATOM 836 O O . GLN A 1 109 ? -3.371 -7.718 -4.652 1.00 91.31 109 GLN A O 1
ATOM 841 N N . ALA A 1 110 ? -1.418 -8.783 -4.359 1.00 91.81 110 ALA A N 1
ATOM 842 C CA . ALA A 1 110 ? -1.825 -9.458 -3.130 1.00 91.81 110 ALA A CA 1
ATOM 843 C C . ALA A 1 110 ? -2.106 -8.451 -2.005 1.00 91.81 110 ALA A C 1
ATOM 845 O O . ALA A 1 110 ? 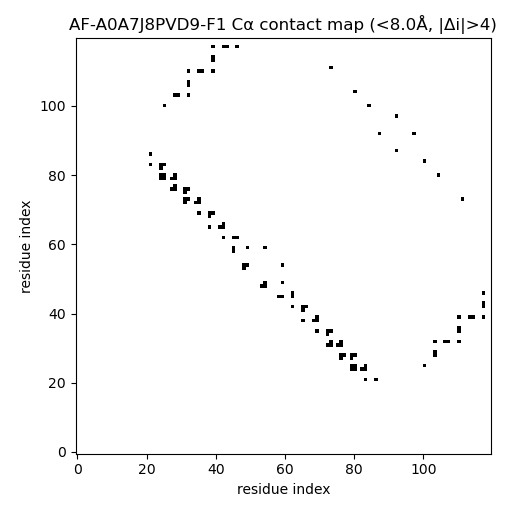-3.159 -8.511 -1.369 1.00 91.81 110 ALA A O 1
ATOM 846 N N . VAL A 1 111 ? -1.214 -7.475 -1.821 1.00 88.62 111 VAL A N 1
ATOM 847 C CA . VAL A 1 111 ? -1.375 -6.434 -0.799 1.00 88.62 111 VAL A CA 1
ATOM 848 C C . VAL A 1 111 ? -2.580 -5.530 -1.095 1.00 88.62 111 VAL A C 1
ATOM 850 O O . VAL A 1 111 ? -3.302 -5.149 -0.174 1.00 88.62 111 VAL A O 1
ATOM 853 N N . LEU A 1 112 ? -2.866 -5.225 -2.366 1.00 90.19 112 LEU A N 1
ATOM 854 C CA . LEU A 1 112 ? -4.074 -4.479 -2.736 1.00 90.19 112 LEU A CA 1
ATOM 855 C C . LEU A 1 112 ? -5.358 -5.225 -2.362 1.00 90.19 112 LEU A C 1
ATOM 857 O O . LEU A 1 112 ? -6.286 -4.611 -1.837 1.00 90.19 112 LEU A O 1
ATOM 861 N N . LYS A 1 113 ? -5.409 -6.542 -2.592 1.00 91.31 113 LYS A N 1
ATOM 862 C CA . LYS A 1 113 ? -6.558 -7.371 -2.197 1.00 91.31 113 LYS A CA 1
ATOM 863 C C . LYS A 1 113 ? -6.742 -7.401 -0.681 1.00 91.31 113 LYS A C 1
ATOM 865 O O . LYS A 1 113 ? -7.867 -7.273 -0.206 1.00 91.31 113 LYS A O 1
ATOM 870 N N . GLU A 1 114 ? -5.651 -7.531 0.070 1.00 89.19 114 GLU A N 1
ATOM 871 C CA . GLU A 1 114 ? -5.656 -7.462 1.538 1.00 89.19 114 GLU A CA 1
ATOM 872 C C . GLU A 1 114 ? -6.192 -6.116 2.040 1.00 89.19 114 GLU A C 1
ATOM 874 O O . GLU A 1 114 ? -7.045 -6.076 2.928 1.00 89.19 114 GLU A O 1
ATOM 879 N N . PHE A 1 115 ? -5.751 -5.008 1.435 1.00 87.50 115 PHE A N 1
ATOM 880 C CA . PHE A 1 115 ? -6.249 -3.682 1.786 1.00 87.50 115 PHE A CA 1
ATOM 881 C C . PHE A 1 115 ? -7.739 -3.523 1.473 1.00 87.50 115 PHE A C 1
ATOM 883 O O . PHE A 1 115 ? -8.492 -3.063 2.327 1.00 87.50 115 PHE A O 1
ATOM 890 N N . GLN A 1 116 ? -8.182 -3.949 0.286 1.00 87.81 116 GLN A N 1
ATOM 891 C CA . GLN A 1 116 ? -9.598 -3.921 -0.094 1.00 87.81 116 GLN A CA 1
ATOM 892 C C . GLN A 1 116 ? -10.461 -4.753 0.855 1.00 87.81 116 GLN A C 1
ATOM 894 O O . GLN A 1 116 ? -11.546 -4.322 1.233 1.00 87.81 116 GLN A O 1
ATOM 899 N N . LYS A 1 117 ? -9.979 -5.928 1.274 1.00 88.31 117 LYS A N 1
ATOM 900 C CA . LYS A 1 117 ? -10.668 -6.773 2.252 1.00 88.31 117 LYS A CA 1
ATOM 901 C C . LYS A 1 117 ? -10.763 -6.093 3.617 1.00 88.31 117 LYS A C 1
ATOM 903 O O . LYS A 1 117 ? -11.806 -6.175 4.244 1.00 88.31 117 LYS A O 1
ATOM 908 N N . ALA A 1 118 ? -9.709 -5.407 4.056 1.00 80.56 118 ALA A N 1
ATOM 909 C CA . ALA A 1 118 ? -9.709 -4.673 5.321 1.00 80.56 118 ALA A CA 1
ATOM 910 C C . ALA A 1 118 ? -10.630 -3.437 5.315 1.00 80.56 118 ALA A C 1
ATOM 912 O O . ALA A 1 118 ? -10.957 -2.919 6.378 1.00 80.56 118 ALA A O 1
ATOM 913 N N . GLN A 1 119 ? -11.017 -2.940 4.136 1.00 76.25 119 GLN A N 1
ATOM 914 C CA . GLN A 1 119 ? -11.970 -1.837 3.974 1.00 76.25 119 GLN A CA 1
ATOM 915 C C . GLN A 1 119 ? -13.437 -2.283 3.909 1.00 76.25 119 GLN A C 1
ATOM 917 O O . GLN A 1 119 ? -14.313 -1.417 3.902 1.00 76.25 119 GLN A O 1
ATOM 922 N N . ARG A 1 120 ? -13.692 -3.588 3.782 1.00 70.25 120 ARG A N 1
ATOM 923 C CA . ARG A 1 120 ? -15.010 -4.171 3.527 1.00 70.25 120 ARG A CA 1
ATOM 924 C C . ARG A 1 120 ? -15.690 -4.583 4.824 1.00 70.25 120 ARG A C 1
ATOM 926 O O . ARG A 1 120 ? -16.917 -4.375 4.896 1.00 70.25 120 ARG A O 1
#

Nearest PDB structures (foldseek):
  1s94-assembly2_B  TM=8.807E-01  e=6.484E-03  Doryteuthis pealeii
  7udb-assembly1_B  TM=7.939E-01  e=6.126E-03  Rattus norvegicus
  5aqt-assembly1_B  TM=5.420E-01  e=3.101E-01  Homo sapiens
  4p1n-assembly1_A  TM=5.967E-01  e=1.083E+00  Kluyveromyces marxianus
  6xf1-assembly2_C  TM=4.614E-01  e=3.016E+00  Homo sapiens

Radius of gyration: 23.67 Å; Cα contacts (8 Å, |Δi|>4): 63; chains: 1; bounding box: 83×25×53 Å

Solvent-accessible surface area (backbone atoms only — not comparable to full-atom values): 6995 Å² total; per-residue (Å²): 141,85,90,85,86,82,87,89,88,72,84,79,70,78,80,71,77,77,65,54,72,60,57,51,29,55,50,51,26,53,51,29,45,52,51,37,45,54,46,40,57,50,39,47,54,48,58,70,37,51,92,42,99,75,56,43,73,67,54,54,51,50,40,52,52,47,53,52,49,40,55,50,40,51,52,56,25,52,53,36,46,50,53,37,56,55,54,46,75,74,42,95,65,56,70,71,55,58,54,49,53,54,48,51,53,51,52,43,53,53,46,51,52,53,43,55,58,70,75,107

InterPro domains:
  IPR006011 Syntaxin, N-terminal domain [PF14523] (26-120)
  IPR006011 Syntaxin, N-terminal domain [SM00503] (13-120)
  IPR010989 SNARE [SSF47661] (22-120)
  IPR045242 Syntaxin [PTHR19957] (26-120)

Organism: Gossypium raimondii (NCBI:txid29730)